Protein AF-A0AAE4F0L3-F1 (afdb_monomer)

Sequence (137 aa):
MFWMCTRCGTVHTQNPDECRECTATTFEPVAESDLQSSSSTGPDALDDTETQTYGTTPDPEFESSPDVAVDGTVEASQHDTLPAHKEASGSGLTATARRVYHTFRATLLAPVALFRQYLLPILAFATVVVVVLWLLS

Structure (mmCIF, N/CA/C/O backbone):
data_AF-A0AAE4F0L3-F1
#
_entry.id   AF-A0AAE4F0L3-F1
#
loop_
_atom_site.group_PDB
_atom_site.id
_atom_site.type_symbol
_atom_site.label_atom_id
_atom_site.label_alt_id
_atom_site.label_comp_id
_atom_site.label_asym_id
_atom_site.label_entity_id
_atom_site.label_seq_id
_atom_site.pdbx_PDB_ins_code
_atom_site.Cartn_x
_atom_site.Cartn_y
_atom_site.Cartn_z
_atom_site.occupancy
_atom_site.B_iso_or_equiv
_atom_site.auth_seq_id
_atom_site.auth_comp_id
_atom_site.auth_asym_id
_atom_site.auth_atom_id
_atom_site.pdbx_PDB_model_num
ATOM 1 N N . MET A 1 1 ? 3.533 22.836 14.425 1.00 79.25 1 MET A N 1
ATOM 2 C CA . MET A 1 1 ? 3.535 22.121 13.130 1.00 79.25 1 MET A CA 1
ATOM 3 C C . MET A 1 1 ? 2.812 20.811 13.353 1.00 79.25 1 MET A C 1
ATOM 5 O O . MET A 1 1 ? 3.181 20.112 14.289 1.00 79.25 1 MET A O 1
ATOM 9 N N . PHE A 1 2 ? 1.772 20.530 12.572 1.00 88.38 2 PHE A N 1
ATOM 10 C CA . PHE A 1 2 ? 0.985 19.305 12.702 1.00 88.38 2 PHE A CA 1
ATOM 11 C C . PHE A 1 2 ? 1.530 18.229 11.766 1.00 88.38 2 PHE A C 1
ATOM 13 O O . PHE A 1 2 ? 2.132 18.546 10.742 1.00 88.38 2 PHE A O 1
ATOM 20 N N . TRP A 1 3 ? 1.333 16.967 12.130 1.00 89.81 3 TRP A N 1
ATOM 21 C CA . TRP A 1 3 ? 1.818 15.814 11.377 1.00 89.81 3 TRP A CA 1
ATOM 22 C C . TRP A 1 3 ? 0.661 14.872 11.095 1.00 89.81 3 TRP A C 1
ATOM 24 O O . TRP A 1 3 ? 0.013 14.399 12.024 1.00 89.81 3 TRP A O 1
ATOM 34 N N . MET A 1 4 ? 0.384 14.603 9.826 1.00 90.44 4 MET A N 1
ATOM 35 C CA . MET A 1 4 ? -0.687 13.704 9.419 1.00 90.44 4 MET A CA 1
ATOM 36 C C . MET A 1 4 ? -0.112 12.347 9.039 1.00 90.44 4 MET A C 1
ATOM 38 O O . MET A 1 4 ? 0.841 12.248 8.267 1.00 90.44 4 MET A O 1
ATOM 42 N N . CYS A 1 5 ? -0.696 11.284 9.584 1.00 91.75 5 CYS A N 1
ATOM 43 C CA . CYS A 1 5 ? -0.334 9.930 9.204 1.00 91.75 5 CYS A CA 1
ATOM 44 C C . CYS A 1 5 ? -0.807 9.635 7.775 1.00 91.75 5 CYS A C 1
ATOM 46 O O . CYS A 1 5 ? -2.002 9.700 7.490 1.00 91.75 5 CYS A O 1
ATOM 48 N N . THR A 1 6 ? 0.101 9.212 6.895 1.00 90.62 6 THR A N 1
ATOM 49 C CA . THR A 1 6 ? -0.229 8.910 5.488 1.00 90.62 6 THR A CA 1
ATOM 50 C C . THR A 1 6 ? -1.103 7.666 5.320 1.00 90.62 6 THR A C 1
ATOM 52 O O . THR A 1 6 ? -1.682 7.445 4.258 1.00 90.62 6 THR A O 1
ATOM 55 N N . ARG A 1 7 ? -1.205 6.834 6.364 1.00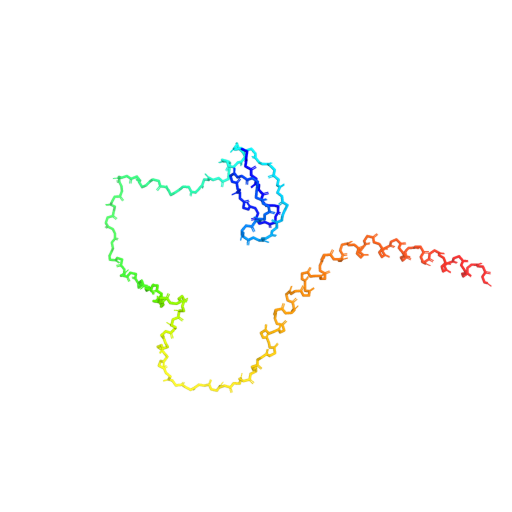 89.06 7 ARG A N 1
ATOM 56 C CA . ARG A 1 7 ? -1.946 5.570 6.331 1.00 89.06 7 ARG A CA 1
ATOM 57 C C . ARG A 1 7 ? -3.389 5.696 6.817 1.00 89.06 7 ARG A C 1
ATOM 59 O O . ARG A 1 7 ? -4.262 5.064 6.233 1.00 89.06 7 ARG A O 1
ATOM 66 N N . CYS A 1 8 ? -3.635 6.450 7.888 1.00 88.06 8 CYS A N 1
ATOM 67 C CA . CYS A 1 8 ? -4.964 6.574 8.503 1.00 88.06 8 CYS A CA 1
ATOM 68 C C . CYS A 1 8 ? -5.512 8.006 8.532 1.00 88.06 8 CYS A C 1
ATOM 70 O O . CYS A 1 8 ? -6.650 8.201 8.941 1.00 88.06 8 CYS A O 1
ATOM 72 N N . GLY A 1 9 ? -4.726 9.006 8.121 1.00 88.00 9 GLY A N 1
ATOM 73 C CA . GLY A 1 9 ? -5.146 10.410 8.109 1.00 88.00 9 GLY A CA 1
ATOM 74 C C . GLY A 1 9 ? -5.238 11.058 9.493 1.00 88.00 9 GLY A C 1
ATOM 75 O O . GLY A 1 9 ? -5.643 12.211 9.598 1.00 88.00 9 GLY A O 1
ATOM 76 N N . THR A 1 10 ? -4.863 10.355 10.567 1.00 88.62 10 THR A N 1
ATOM 77 C CA . THR A 1 10 ? -4.865 10.924 11.920 1.00 88.62 10 THR A CA 1
ATOM 78 C C . THR A 1 10 ? -3.838 12.045 12.025 1.00 88.62 10 THR A C 1
ATOM 80 O O . THR A 1 10 ? -2.686 11.889 11.612 1.00 88.62 10 THR A O 1
ATOM 83 N N . VAL A 1 11 ? -4.264 13.169 12.597 1.00 91.19 11 VAL A N 1
ATOM 84 C CA . VAL A 1 11 ? -3.433 14.356 12.790 1.00 91.19 11 VAL A CA 1
ATOM 85 C C . VAL A 1 11 ? -2.857 14.356 14.200 1.00 91.19 11 VAL A C 1
ATOM 87 O O . VAL A 1 11 ? -3.570 14.191 15.188 1.00 91.19 11 VAL A O 1
ATOM 90 N N . HIS A 1 12 ? -1.552 14.573 14.286 1.00 87.31 12 HIS A N 1
ATOM 91 C CA . HIS A 1 12 ? -0.778 14.623 15.513 1.00 87.31 12 HIS A CA 1
ATOM 92 C C . HIS A 1 12 ? -0.211 16.031 15.724 1.00 87.31 12 HIS A C 1
ATOM 94 O O . HIS A 1 12 ? 0.218 16.708 14.788 1.00 87.31 12 HIS A O 1
ATOM 100 N N . THR A 1 13 ? -0.201 16.478 16.978 1.00 88.69 13 THR A N 1
ATOM 101 C CA . THR A 1 13 ? 0.326 17.792 17.393 1.00 88.69 13 THR A CA 1
ATOM 102 C C . THR A 1 13 ? 1.858 17.851 17.407 1.00 88.69 13 THR A C 1
ATOM 104 O O . THR A 1 13 ? 2.436 18.935 17.399 1.00 88.69 13 THR A O 1
ATOM 107 N N . GLN A 1 14 ? 2.515 16.692 17.403 1.00 86.56 14 GLN A N 1
ATOM 108 C CA . GLN A 1 14 ? 3.965 16.495 17.348 1.00 86.56 14 GLN A CA 1
ATOM 109 C C . GLN A 1 14 ? 4.279 15.359 16.369 1.00 86.56 14 GLN A C 1
ATOM 111 O O . GLN A 1 14 ? 3.392 14.552 16.109 1.00 86.56 14 GLN A O 1
ATOM 116 N N . ASN A 1 15 ? 5.510 15.281 15.850 1.00 86.81 15 ASN A N 1
ATOM 117 C CA . ASN A 1 15 ? 5.938 14.170 14.992 1.00 86.81 15 ASN A CA 1
ATOM 118 C C . ASN A 1 15 ? 6.163 12.920 15.857 1.00 86.81 15 ASN A C 1
ATOM 120 O O . ASN A 1 15 ? 7.119 12.930 16.639 1.00 86.81 15 ASN A O 1
ATOM 124 N N . PRO A 1 16 ? 5.306 11.888 15.799 1.00 87.19 16 PRO A N 1
ATOM 125 C CA . PRO A 1 16 ? 5.523 10.681 16.579 1.00 87.19 16 PRO A CA 1
ATOM 126 C C . PRO A 1 16 ? 6.414 9.694 15.808 1.00 87.19 16 PRO A C 1
ATOM 128 O O . PRO A 1 16 ? 6.455 9.715 14.581 1.00 87.19 16 PRO A O 1
ATOM 131 N N . ASP A 1 17 ? 7.099 8.794 16.518 1.00 89.50 17 ASP A N 1
ATOM 132 C CA . ASP A 1 17 ? 7.864 7.715 15.870 1.00 89.50 17 ASP A CA 1
ATOM 133 C C . ASP A 1 17 ? 6.930 6.671 15.227 1.00 89.50 17 ASP A C 1
ATOM 135 O O . ASP A 1 17 ? 7.238 6.103 14.179 1.00 89.50 17 ASP A O 1
ATOM 139 N N . GLU A 1 18 ? 5.754 6.456 15.827 1.00 91.94 18 GLU A N 1
ATOM 140 C CA . GLU A 1 18 ? 4.710 5.561 15.330 1.00 91.94 18 GLU A CA 1
ATOM 141 C C . GLU A 1 18 ? 3.304 6.131 15.553 1.00 91.94 18 GLU A C 1
ATOM 143 O O . GLU A 1 18 ? 3.014 6.821 16.533 1.00 91.94 18 GLU A O 1
ATOM 148 N N . CYS A 1 19 ? 2.392 5.832 14.630 1.00 90.31 19 CYS A N 1
ATOM 149 C CA . CYS A 1 19 ? 1.002 6.233 14.753 1.00 90.31 19 CYS A CA 1
ATOM 150 C C . CYS A 1 19 ? 0.284 5.291 15.723 1.00 90.31 19 CYS A C 1
ATOM 152 O O . CYS A 1 19 ? 0.217 4.088 15.480 1.00 90.31 19 CYS A O 1
ATOM 154 N N . ARG A 1 20 ? -0.329 5.831 16.780 1.00 88.69 20 ARG A N 1
ATOM 155 C CA . ARG A 1 20 ? -1.081 5.035 17.766 1.00 88.69 20 ARG A CA 1
ATOM 156 C C . ARG A 1 20 ? -2.251 4.249 17.157 1.00 88.69 20 ARG A C 1
ATOM 158 O O . ARG A 1 20 ? -2.599 3.195 17.674 1.00 88.69 20 ARG A O 1
ATOM 165 N N . GLU A 1 21 ? -2.835 4.755 16.073 1.00 87.00 21 GLU A N 1
ATOM 166 C CA . GLU A 1 21 ? -4.025 4.170 15.444 1.00 87.00 21 GLU A CA 1
ATOM 167 C C . GLU A 1 21 ? -3.684 3.033 14.468 1.00 87.00 21 GLU A C 1
ATOM 169 O O . GLU A 1 21 ? -4.390 2.034 14.384 1.00 87.00 21 GLU A O 1
ATOM 174 N N . CYS A 1 22 ? -2.594 3.169 13.706 1.00 88.88 22 CYS A N 1
ATOM 175 C CA . CYS A 1 22 ? -2.285 2.247 12.606 1.00 88.88 22 CYS A CA 1
ATOM 176 C C . CYS A 1 22 ? -0.832 1.753 12.561 1.00 88.88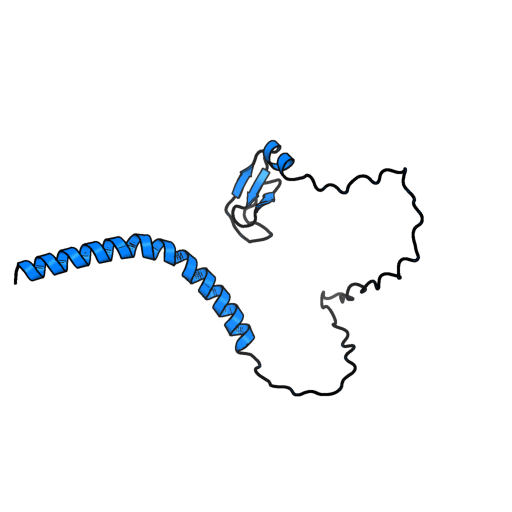 22 CYS A C 1
ATOM 178 O O . CYS A 1 22 ? -0.451 1.068 11.604 1.00 88.88 22 CYS A O 1
ATOM 180 N N . THR A 1 23 ? -0.014 2.128 13.548 1.00 91.00 23 THR A N 1
ATOM 181 C CA . THR A 1 23 ? 1.405 1.752 13.709 1.00 91.00 23 THR A CA 1
ATOM 182 C C . THR A 1 23 ? 2.285 2.128 12.508 1.00 91.00 23 THR A C 1
ATOM 184 O O . THR A 1 23 ? 3.377 1.603 12.319 1.00 91.00 23 THR A O 1
ATOM 187 N N . ALA A 1 24 ? 1.817 3.029 11.641 1.00 90.06 24 ALA A N 1
ATOM 188 C CA . ALA A 1 24 ? 2.633 3.553 10.554 1.00 90.06 24 ALA A CA 1
ATOM 189 C C . ALA A 1 24 ? 3.662 4.549 11.094 1.00 90.06 24 ALA A C 1
ATOM 191 O O . ALA A 1 24 ? 3.377 5.290 12.031 1.00 90.06 24 ALA A O 1
ATOM 192 N N . THR A 1 25 ? 4.829 4.593 10.460 1.00 91.38 25 THR A N 1
ATOM 193 C CA . THR A 1 25 ? 5.955 5.468 10.827 1.00 91.38 25 THR A CA 1
ATOM 194 C C . THR A 1 25 ? 6.173 6.593 9.808 1.00 91.38 25 THR A C 1
ATOM 196 O O . THR A 1 25 ? 7.193 7.275 9.816 1.00 91.38 25 THR A O 1
ATOM 199 N N . THR A 1 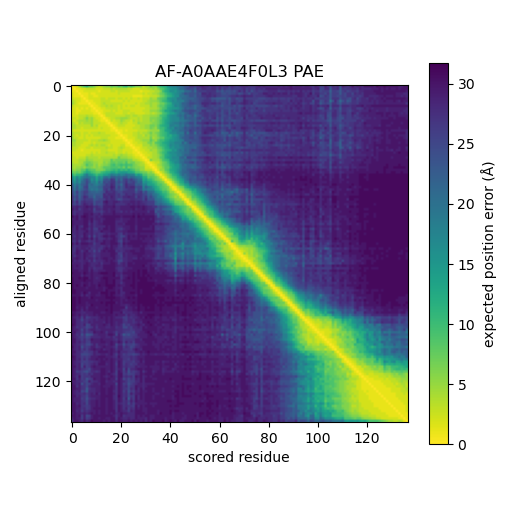26 ? 5.237 6.761 8.870 1.00 89.31 26 THR A N 1
ATOM 200 C CA . THR A 1 26 ? 5.317 7.748 7.789 1.00 89.31 26 THR A CA 1
ATOM 201 C C . THR A 1 26 ? 4.316 8.870 8.035 1.00 89.31 26 THR A C 1
ATOM 203 O O . THR A 1 26 ? 3.110 8.624 8.139 1.00 89.31 26 THR A O 1
ATOM 206 N N . PHE A 1 27 ? 4.827 10.098 8.102 1.00 90.94 27 PHE A N 1
ATOM 207 C CA . PHE A 1 27 ? 4.055 11.294 8.421 1.00 90.94 27 PHE A CA 1
ATOM 208 C C . PHE A 1 27 ? 4.375 12.419 7.447 1.00 90.94 27 PHE A C 1
ATOM 210 O O . PHE A 1 27 ? 5.529 12.602 7.058 1.00 90.94 27 PHE A O 1
ATOM 217 N N . GLU A 1 28 ? 3.354 13.189 7.093 1.00 90.19 28 GLU A N 1
ATOM 218 C CA . GLU A 1 28 ? 3.492 14.404 6.297 1.00 90.19 28 GLU A CA 1
ATOM 219 C C . GLU A 1 28 ? 3.214 15.640 7.163 1.00 90.19 28 GLU A C 1
ATOM 221 O O . GLU A 1 28 ? 2.286 15.620 7.980 1.00 90.19 28 GLU A O 1
ATOM 226 N N . PRO A 1 29 ? 4.007 16.716 7.026 1.00 88.62 29 PRO A N 1
ATOM 227 C CA . PRO A 1 29 ? 3.755 17.961 7.735 1.00 88.62 29 PRO A CA 1
ATOM 228 C C . PRO A 1 29 ? 2.534 18.667 7.138 1.00 88.62 29 PRO A C 1
ATOM 230 O O . PRO A 1 29 ? 2.444 18.847 5.925 1.00 88.62 29 PRO A O 1
ATOM 233 N N . VAL A 1 30 ? 1.617 19.108 7.996 1.00 86.44 30 VAL A N 1
ATOM 234 C CA . VAL A 1 30 ? 0.396 19.821 7.604 1.00 86.44 30 VAL A CA 1
ATOM 235 C C . VAL A 1 30 ? 0.344 21.178 8.303 1.00 86.44 30 VAL A C 1
ATOM 237 O O . VAL A 1 30 ? 0.676 21.303 9.491 1.00 86.44 30 VAL A O 1
ATOM 240 N N . ALA A 1 31 ? -0.037 22.214 7.552 1.00 81.81 31 ALA A N 1
ATOM 241 C CA . ALA A 1 31 ? -0.246 23.546 8.097 1.00 81.81 31 ALA A CA 1
ATOM 242 C C . ALA A 1 31 ? -1.590 23.613 8.834 1.00 81.81 31 ALA A C 1
ATOM 244 O O . ALA A 1 31 ? -2.572 22.981 8.455 1.00 81.81 31 ALA A O 1
ATOM 245 N N . GLU A 1 32 ? -1.649 24.407 9.900 1.00 73.50 32 GLU A N 1
ATOM 246 C CA . GLU A 1 32 ? -2.869 24.562 10.702 1.00 73.50 32 GLU A CA 1
ATOM 247 C C . GLU A 1 32 ? -4.058 25.112 9.896 1.00 73.50 32 GLU A C 1
ATOM 249 O O . GLU A 1 32 ? -5.205 24.759 10.168 1.00 73.50 32 GLU A O 1
ATOM 254 N N . SER A 1 33 ? -3.777 25.907 8.858 1.00 74.06 33 SER A N 1
ATOM 255 C CA . SER A 1 33 ? -4.760 26.439 7.910 1.00 74.06 33 SER A CA 1
ATOM 256 C C . SER A 1 33 ? -5.502 25.347 7.136 1.00 74.06 33 SER A C 1
ATOM 258 O O . SER A 1 33 ? -6.687 25.495 6.841 1.00 74.06 33 SER A O 1
ATOM 260 N N . ASP A 1 34 ? -4.829 24.234 6.841 1.00 70.69 34 ASP A N 1
ATOM 261 C CA . ASP A 1 34 ? -5.387 23.149 6.029 1.00 70.69 34 ASP A CA 1
ATOM 262 C C . ASP A 1 34 ? -6.313 22.246 6.862 1.00 70.69 34 ASP A C 1
ATOM 264 O O . ASP A 1 34 ? -7.261 21.655 6.345 1.00 70.69 34 ASP A O 1
ATOM 268 N N . LEU A 1 35 ? -6.094 22.197 8.180 1.00 67.19 35 LEU A N 1
ATOM 269 C CA . LEU A 1 35 ? -6.910 21.431 9.127 1.00 67.19 35 LEU A CA 1
ATOM 270 C C . LEU A 1 35 ? -8.254 22.105 9.427 1.00 67.19 35 LEU A C 1
ATOM 272 O O . LEU A 1 35 ? -9.258 21.427 9.647 1.00 67.19 35 LEU A O 1
ATOM 276 N N . GLN A 1 36 ? -8.295 23.439 9.402 1.00 60.66 36 GLN A N 1
ATOM 277 C CA . GLN A 1 36 ? -9.514 24.211 9.661 1.00 60.66 36 GLN A CA 1
ATOM 278 C C . GLN A 1 36 ? -10.561 24.062 8.550 1.00 60.66 36 GLN A C 1
ATOM 280 O O . GLN A 1 36 ? -11.752 24.188 8.820 1.00 60.66 36 GLN A O 1
ATOM 285 N N . SER A 1 37 ? -10.149 23.719 7.325 1.00 55.72 37 SER A N 1
ATOM 286 C CA . SER A 1 37 ? -11.080 23.521 6.203 1.00 55.72 37 SER A CA 1
ATOM 287 C C . SER A 1 37 ? -11.871 22.206 6.279 1.00 55.72 37 SER A C 1
ATOM 289 O O . SER A 1 37 ? -12.864 22.063 5.573 1.00 55.72 37 SER A O 1
ATOM 291 N N . SER A 1 38 ? -11.470 21.258 7.138 1.00 53.19 38 SER A N 1
ATOM 292 C CA . SER A 1 38 ? -12.116 19.935 7.256 1.00 53.19 38 SER A CA 1
ATOM 293 C C . SER A 1 38 ? -12.848 19.708 8.587 1.00 53.19 38 SER A C 1
ATOM 295 O O . SER A 1 38 ? -13.398 18.632 8.800 1.00 53.19 38 SER A O 1
ATOM 297 N N . SER A 1 39 ? -12.886 20.705 9.479 1.00 51.56 39 SER A N 1
ATOM 298 C CA . SER A 1 39 ? -13.564 20.619 10.780 1.00 51.56 39 SER A CA 1
ATOM 299 C C . SER A 1 39 ? -14.734 21.604 10.856 1.00 51.56 39 SER A C 1
ATOM 301 O O . SER A 1 39 ? -14.690 22.613 11.553 1.00 51.56 39 SER A O 1
ATOM 303 N N . SER A 1 40 ? -15.801 21.310 10.111 1.00 48.88 40 SER A N 1
ATOM 304 C CA . SER A 1 40 ? -17.132 21.894 10.319 1.00 48.88 40 SER A CA 1
ATOM 305 C C . SER A 1 40 ? -18.106 20.765 10.651 1.00 48.88 40 SER A C 1
ATOM 307 O O . SER A 1 40 ? -18.975 20.374 9.881 1.00 48.88 40 SER A O 1
ATOM 309 N N . THR A 1 41 ? -17.900 20.164 11.815 1.00 53.00 41 THR A N 1
ATOM 310 C CA . THR A 1 41 ? -18.960 19.466 12.550 1.00 53.00 41 THR A CA 1
ATOM 311 C C . THR A 1 41 ? -18.698 19.707 14.032 1.00 53.00 41 THR A C 1
ATOM 313 O O . THR A 1 41 ? -18.455 18.794 14.814 1.00 53.00 41 THR A O 1
ATOM 316 N N . GLY A 1 42 ? -18.640 20.987 14.409 1.00 50.41 42 GLY A N 1
ATOM 317 C CA . GLY A 1 42 ? -18.964 21.349 15.784 1.00 50.41 42 GLY A CA 1
ATOM 318 C C . GLY A 1 42 ? -20.458 21.082 15.987 1.00 50.41 42 GLY A C 1
ATOM 319 O O . GLY A 1 42 ? -21.206 21.232 15.020 1.00 50.41 42 GLY A O 1
ATOM 320 N N . PRO A 1 43 ? -20.905 20.645 17.175 1.00 53.59 43 PRO A N 1
ATOM 321 C CA . PRO A 1 43 ? -22.333 20.561 17.445 1.00 53.59 43 PRO A CA 1
ATOM 322 C C . PRO A 1 43 ? -22.942 21.938 17.174 1.00 53.59 43 PRO A C 1
ATOM 324 O O . PRO A 1 43 ? -22.435 22.937 17.694 1.00 53.59 43 PRO A O 1
ATOM 327 N N . ASP A 1 44 ? -23.970 21.991 16.324 1.00 54.62 44 ASP A N 1
ATOM 328 C CA . ASP A 1 44 ? -24.742 23.210 16.114 1.00 54.62 44 ASP A CA 1
ATOM 329 C C . ASP A 1 44 ? -25.140 23.750 17.488 1.00 54.62 44 ASP A C 1
ATOM 331 O O . ASP A 1 44 ? -25.689 23.025 18.326 1.00 54.62 44 ASP A O 1
ATOM 335 N N . ALA A 1 45 ? -24.781 25.006 17.756 1.00 55.53 45 ALA A N 1
ATOM 336 C CA . ALA A 1 45 ? -25.255 25.688 18.943 1.00 55.53 45 ALA A CA 1
ATOM 337 C C . ALA A 1 45 ? -26.783 25.686 18.865 1.00 55.53 45 ALA A C 1
ATOM 339 O O . ALA A 1 45 ? -27.353 26.233 17.922 1.00 55.53 45 ALA A O 1
ATOM 340 N N . LEU A 1 46 ? -27.423 25.015 19.823 1.00 55.03 46 LEU A N 1
ATOM 341 C CA . LEU A 1 46 ? -28.866 25.065 20.005 1.00 55.03 46 LEU A CA 1
ATOM 342 C C . LEU A 1 46 ? -29.265 26.538 20.116 1.00 55.03 46 LEU A C 1
ATOM 344 O O . LEU A 1 46 ? -28.859 27.224 21.053 1.00 55.03 46 LEU A O 1
ATOM 348 N N . ASP A 1 47 ? -30.006 27.023 19.125 1.00 50.88 47 ASP A N 1
ATOM 349 C CA . ASP A 1 47 ? -30.667 28.314 19.201 1.00 50.88 47 ASP A CA 1
ATOM 350 C C . ASP A 1 47 ? -31.769 28.214 20.267 1.00 50.88 47 ASP A C 1
ATOM 352 O O . ASP A 1 47 ? -32.665 27.373 20.181 1.00 50.88 47 ASP A O 1
ATOM 356 N N . ASP A 1 48 ? -31.684 29.045 21.305 1.00 58.00 48 ASP A N 1
ATOM 357 C CA . ASP A 1 48 ? -32.553 29.003 22.491 1.00 58.00 48 ASP A CA 1
ATOM 358 C C . ASP A 1 48 ? -34.019 29.420 22.209 1.00 58.00 48 ASP A C 1
ATOM 360 O O . ASP A 1 48 ? -34.786 29.665 23.145 1.00 58.00 48 ASP A O 1
ATOM 364 N N . THR A 1 49 ? -34.453 29.530 20.945 1.00 58.16 49 THR A N 1
ATOM 365 C CA . THR A 1 49 ? -35.769 30.102 20.604 1.00 58.16 49 THR A CA 1
ATOM 366 C C . THR A 1 49 ? -36.840 29.127 20.112 1.00 58.16 49 THR A C 1
ATOM 368 O O . THR A 1 49 ? -37.978 29.546 19.894 1.00 58.16 49 THR A O 1
ATOM 371 N N . GLU A 1 50 ? -36.576 27.817 20.070 1.00 54.44 50 GLU A N 1
ATOM 372 C CA . GLU A 1 50 ? -37.574 26.825 19.636 1.00 54.44 50 GLU A CA 1
ATOM 373 C C . GLU A 1 50 ? -37.710 25.622 20.586 1.00 54.44 50 GLU A C 1
ATOM 375 O O . GLU A 1 50 ? -37.468 24.466 20.250 1.00 54.44 50 GLU A O 1
ATOM 380 N N . THR A 1 51 ? -38.214 25.872 21.798 1.00 51.12 51 THR A N 1
ATOM 381 C CA . THR A 1 51 ? -38.807 24.811 22.632 1.00 51.12 51 THR A CA 1
ATOM 382 C C . THR A 1 51 ? -40.233 24.513 22.165 1.00 51.12 51 THR A C 1
ATOM 384 O O . THR A 1 51 ? -41.221 24.845 22.819 1.00 51.12 51 THR A O 1
ATOM 387 N N . GLN A 1 52 ? -40.370 23.864 21.007 1.00 49.19 52 GLN A N 1
ATOM 388 C CA . GLN A 1 52 ? -41.631 23.211 20.669 1.00 49.19 52 GLN A CA 1
ATOM 389 C C . GLN A 1 52 ? -41.723 21.895 21.449 1.00 49.19 52 GLN A C 1
ATOM 391 O O . GLN A 1 52 ? -41.090 20.899 21.112 1.00 49.19 52 GLN A O 1
ATOM 396 N N . THR A 1 53 ? -42.521 21.899 22.519 1.00 53.41 53 THR A N 1
ATOM 397 C CA . THR A 1 53 ? -42.952 20.691 23.228 1.00 53.41 53 THR A CA 1
ATOM 398 C C . THR A 1 53 ? -43.761 19.808 22.276 1.00 53.41 53 THR A C 1
ATOM 400 O O . THR A 1 53 ? -44.976 19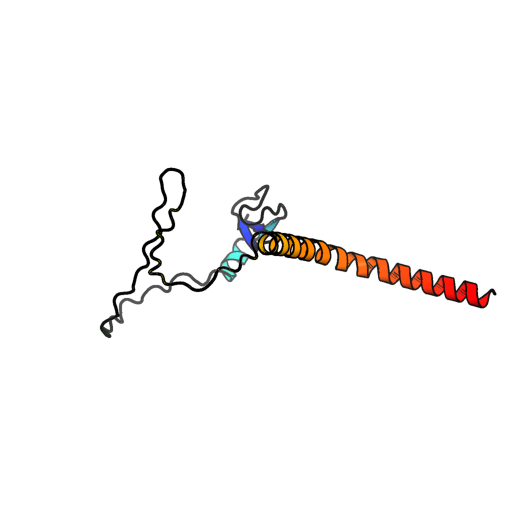.952 22.160 1.00 53.41 53 THR A O 1
ATOM 403 N N . TYR A 1 54 ? -43.087 18.886 21.592 1.00 47.06 54 TYR A N 1
ATOM 404 C CA . TYR A 1 54 ? -43.725 17.794 20.868 1.00 47.06 54 TYR A CA 1
ATOM 405 C C . TYR A 1 54 ? -43.445 16.470 21.562 1.00 47.06 54 TYR A C 1
ATOM 407 O O . TYR A 1 54 ? -42.312 16.013 21.590 1.00 47.06 54 TYR A O 1
ATOM 415 N N . GLY A 1 55 ? -44.533 15.852 22.026 1.00 55.28 55 GLY A N 1
ATOM 416 C CA . GLY A 1 55 ? -44.705 14.403 22.065 1.00 55.28 55 GLY A CA 1
ATOM 417 C C . GLY A 1 55 ? -43.960 13.656 23.167 1.00 55.28 55 GLY A C 1
ATOM 418 O O . GLY A 1 55 ? -42.797 13.894 23.447 1.00 55.28 55 GLY A O 1
ATOM 419 N N . THR A 1 56 ? -44.644 12.685 23.769 1.00 58.16 56 THR A N 1
ATOM 420 C CA . THR A 1 56 ? -44.011 11.583 24.499 1.00 58.16 56 THR A CA 1
ATOM 421 C C . THR A 1 56 ? -42.920 10.971 23.617 1.00 58.16 56 THR A C 1
ATOM 423 O O . THR A 1 56 ? -43.217 10.261 22.658 1.00 58.16 56 THR A O 1
ATOM 426 N N . THR A 1 57 ? -41.658 11.261 23.920 1.00 56.84 57 THR A N 1
ATOM 427 C CA . THR A 1 57 ? -40.536 10.448 23.457 1.00 56.84 57 THR A CA 1
ATOM 428 C C . THR A 1 57 ? -40.657 9.114 24.195 1.00 56.84 57 THR A C 1
ATOM 430 O O . THR A 1 57 ? -40.740 9.133 25.427 1.00 56.84 57 THR A O 1
ATOM 433 N N . PRO A 1 58 ? -40.743 7.963 23.506 1.00 58.91 58 PRO A N 1
ATOM 434 C CA . PRO A 1 58 ? -40.552 6.679 24.165 1.00 58.91 58 PRO A CA 1
ATOM 435 C C . PRO A 1 58 ? -39.211 6.729 24.897 1.00 58.91 58 PRO A C 1
ATOM 437 O O . PRO A 1 58 ? -38.235 7.207 24.316 1.00 58.91 58 PRO A O 1
ATOM 440 N N . ASP A 1 59 ? -39.196 6.312 26.163 1.00 56.91 59 ASP A N 1
ATOM 441 C CA . ASP A 1 59 ? -37.971 6.217 26.957 1.00 56.91 59 ASP A CA 1
ATOM 442 C C . ASP A 1 59 ? -36.936 5.441 26.131 1.00 56.91 59 ASP A C 1
ATOM 444 O O . ASP A 1 59 ? -37.221 4.302 25.743 1.00 56.91 59 ASP A O 1
ATOM 448 N N . PRO A 1 60 ? -35.812 6.055 25.726 1.00 61.16 60 PRO A N 1
ATOM 449 C CA . PRO A 1 60 ? -34.809 5.322 24.981 1.00 61.16 60 PRO A CA 1
ATOM 450 C C . PRO A 1 60 ? -34.306 4.200 25.886 1.00 61.16 60 PRO A C 1
ATOM 452 O O . PRO A 1 60 ? -33.855 4.446 27.003 1.00 61.16 60 PRO A O 1
ATOM 455 N N . GLU A 1 61 ? -34.406 2.961 25.409 1.00 60.09 61 GLU A N 1
ATOM 456 C CA . GLU A 1 61 ? -33.835 1.798 26.078 1.00 60.09 61 GLU A CA 1
ATOM 457 C C . GLU A 1 61 ? -32.311 1.958 26.051 1.00 60.09 61 GLU A C 1
ATOM 459 O O . GLU A 1 61 ? -31.631 1.549 25.111 1.00 60.09 61 GLU A O 1
ATOM 464 N N . PHE A 1 62 ? -31.767 2.657 27.046 1.00 57.03 62 PHE A N 1
ATOM 465 C CA . PHE A 1 62 ? -30.333 2.778 27.223 1.00 57.03 62 PHE A CA 1
ATOM 466 C C . PHE A 1 62 ? -29.795 1.385 27.560 1.00 57.03 62 PHE A C 1
ATOM 468 O O . PHE A 1 62 ? -29.906 0.925 28.698 1.00 57.03 62 PHE A O 1
ATOM 475 N N . GLU A 1 63 ? -29.202 0.704 26.578 1.00 58.84 63 GLU A N 1
ATOM 476 C CA . GLU A 1 63 ? -28.334 -0.438 26.851 1.00 58.84 63 GLU A CA 1
ATOM 477 C C . GLU A 1 63 ? -27.179 0.069 27.719 1.00 58.84 63 GLU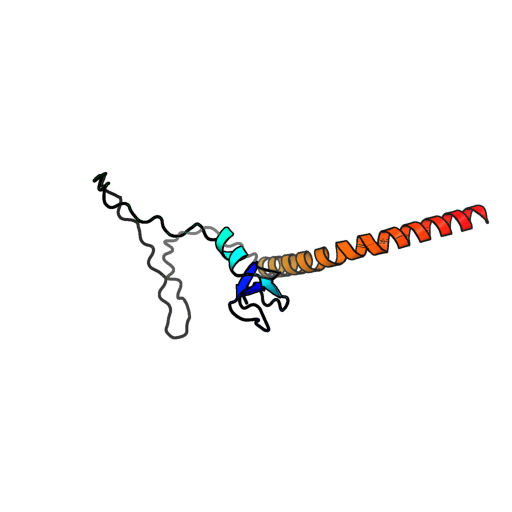 A C 1
ATOM 479 O O . GLU A 1 63 ? -26.302 0.810 27.270 1.00 58.84 63 GLU A O 1
ATOM 484 N N . SER A 1 64 ? -27.235 -0.262 29.008 1.00 65.56 64 SER A N 1
ATOM 485 C CA . SER A 1 64 ? -26.173 0.076 29.946 1.00 65.56 64 SER A CA 1
ATOM 486 C C . SER A 1 64 ? -24.880 -0.588 29.495 1.00 65.56 64 SER A C 1
ATOM 488 O O . SER A 1 64 ? -24.860 -1.774 29.161 1.00 65.56 64 SER A O 1
ATOM 490 N N . SER A 1 65 ? -23.805 0.199 29.470 1.00 64.19 65 SER A N 1
ATOM 491 C CA . SER A 1 65 ? -22.469 -0.294 29.159 1.00 64.19 65 SER A CA 1
ATOM 492 C C . SER A 1 65 ? -22.139 -1.511 30.028 1.00 64.19 65 SER A C 1
ATOM 494 O O . SER A 1 65 ? -22.459 -1.503 31.217 1.00 64.19 65 SER A O 1
ATOM 496 N N . PRO A 1 66 ? -21.502 -2.545 29.460 1.00 72.31 66 PRO A N 1
ATOM 497 C CA . PRO A 1 66 ? -21.220 -3.770 30.187 1.00 72.31 66 PRO A CA 1
ATOM 498 C C . PRO A 1 66 ? -20.272 -3.497 31.355 1.00 72.31 66 PRO A C 1
ATOM 500 O O . PRO A 1 66 ? -19.288 -2.763 31.213 1.00 72.31 66 PRO A O 1
ATOM 503 N N . ASP A 1 67 ? -20.564 -4.113 32.497 1.00 69.62 67 ASP A N 1
ATOM 504 C CA . ASP A 1 67 ? -19.708 -4.035 33.671 1.00 69.62 67 ASP A CA 1
ATOM 505 C C . ASP A 1 67 ? -18.345 -4.675 33.367 1.00 69.62 67 ASP A C 1
ATOM 507 O O . ASP A 1 67 ? -18.242 -5.809 32.889 1.00 69.62 67 ASP A O 1
ATOM 511 N N . VAL A 1 68 ? -17.278 -3.919 33.627 1.00 72.00 68 VAL A N 1
ATOM 512 C CA . VAL A 1 68 ? -15.893 -4.362 33.445 1.00 72.00 68 VAL A CA 1
ATOM 513 C C . VAL A 1 68 ? -15.322 -4.688 34.818 1.00 72.00 68 VAL A C 1
ATOM 515 O O . VAL A 1 68 ? -15.276 -3.826 35.698 1.00 72.00 68 VAL A O 1
ATOM 518 N N . ALA A 1 69 ? -14.882 -5.931 35.009 1.00 72.00 69 ALA A N 1
ATOM 519 C CA . ALA A 1 69 ? -14.234 -6.347 36.244 1.00 72.00 69 ALA A CA 1
ATOM 520 C C . ALA A 1 69 ? -12.891 -5.614 36.441 1.00 72.00 69 ALA A C 1
ATOM 522 O O . ALA A 1 69 ? -12.300 -5.069 35.508 1.00 72.00 69 ALA A O 1
ATOM 523 N N . VAL A 1 70 ? -12.384 -5.594 37.678 1.00 71.69 70 VAL A N 1
ATOM 524 C CA . VAL A 1 70 ? -11.166 -4.839 38.049 1.00 71.69 70 VAL A CA 1
ATOM 525 C C . VAL A 1 70 ? -9.893 -5.329 37.337 1.00 71.69 70 VAL A C 1
ATOM 527 O O . VAL A 1 70 ? -8.894 -4.616 37.287 1.00 71.69 70 VAL A O 1
ATOM 530 N N . ASP A 1 71 ? -9.925 -6.538 36.779 1.00 67.38 71 ASP A N 1
ATOM 531 C CA . ASP A 1 71 ? -8.871 -7.139 35.959 1.00 67.38 71 ASP A CA 1
ATOM 532 C C . ASP A 1 71 ? -9.009 -6.816 34.455 1.00 67.38 71 ASP A C 1
ATOM 534 O O . ASP A 1 71 ? -8.182 -7.245 33.649 1.00 67.38 71 ASP A O 1
ATOM 538 N N . GLY A 1 72 ? -10.011 -6.013 34.077 1.00 60.31 72 GLY A N 1
ATOM 539 C CA . GLY A 1 72 ? -10.278 -5.585 32.705 1.00 60.31 72 GLY A CA 1
ATOM 540 C C . GLY A 1 72 ? -11.096 -6.584 31.887 1.00 60.31 72 GLY A C 1
ATOM 541 O O . GLY A 1 72 ? -11.281 -6.374 30.686 1.00 60.31 72 GLY A O 1
ATOM 542 N N . THR A 1 73 ? -11.584 -7.664 32.503 1.00 63.56 73 THR A N 1
ATOM 543 C CA . THR A 1 73 ? -12.384 -8.676 31.810 1.00 63.56 73 THR A CA 1
ATOM 544 C C . THR A 1 73 ? -13.849 -8.244 31.754 1.00 63.56 73 THR A C 1
ATOM 546 O O . THR A 1 73 ? -14.422 -7.812 32.753 1.00 63.56 73 THR A O 1
ATOM 549 N N . VAL A 1 74 ? -14.461 -8.345 30.573 1.00 58.88 74 VAL A N 1
ATOM 550 C CA . VAL A 1 74 ? -15.884 -8.040 30.370 1.00 58.88 74 VAL A CA 1
ATOM 551 C C . VAL A 1 74 ? -16.671 -9.338 30.532 1.00 58.88 74 VAL A C 1
ATOM 553 O O . VAL A 1 74 ? -16.535 -10.243 29.705 1.00 58.88 74 VAL A O 1
ATOM 556 N N . GLU A 1 75 ? -17.469 -9.455 31.594 1.00 59.72 75 GLU A N 1
ATOM 557 C CA . GLU A 1 75 ? -18.373 -10.595 31.762 1.00 59.72 75 GLU A CA 1
ATOM 558 C C . GLU A 1 75 ? -19.616 -10.381 30.892 1.00 59.72 75 GLU A C 1
ATOM 560 O O . GLU A 1 75 ? -20.479 -9.550 31.172 1.00 59.72 75 GLU A O 1
ATOM 565 N N . ALA A 1 76 ? -19.712 -11.133 29.795 1.00 55.72 76 ALA A N 1
ATOM 566 C CA . ALA A 1 76 ? -20.923 -11.176 28.990 1.00 55.72 76 ALA A CA 1
ATOM 567 C C . ALA A 1 76 ? -22.012 -11.908 29.788 1.00 55.72 76 ALA A C 1
ATOM 569 O O . ALA A 1 76 ? -22.037 -13.139 29.829 1.00 55.72 76 ALA A O 1
ATOM 570 N N . SER A 1 77 ? -22.902 -11.158 30.440 1.00 51.75 77 SER A N 1
ATOM 571 C CA . SER A 1 77 ? -24.095 -11.723 31.071 1.00 51.75 77 SER A CA 1
ATOM 572 C C . SER A 1 77 ? -24.969 -12.379 30.001 1.00 51.75 77 SER A C 1
ATOM 574 O O . SER A 1 77 ? -25.660 -11.719 29.228 1.00 51.75 77 SER A O 1
ATOM 576 N N . GLN A 1 78 ? -24.894 -13.706 29.938 1.00 47.56 78 GLN A N 1
ATOM 577 C CA . GLN A 1 78 ? -25.677 -14.570 29.069 1.00 47.56 78 GLN A CA 1
ATOM 578 C C . GLN A 1 78 ? -27.144 -14.545 29.514 1.00 47.56 78 GLN A C 1
ATOM 580 O O . GLN A 1 78 ? -27.571 -15.363 30.325 1.00 47.56 78 GLN A O 1
ATOM 585 N N . HIS A 1 79 ? -27.931 -13.612 28.979 1.00 42.28 79 HIS A N 1
ATOM 586 C CA . HIS A 1 79 ? -29.387 -13.653 29.092 1.00 42.28 79 HIS A CA 1
ATOM 587 C C . HIS A 1 79 ? -30.009 -14.329 27.860 1.00 42.28 79 HIS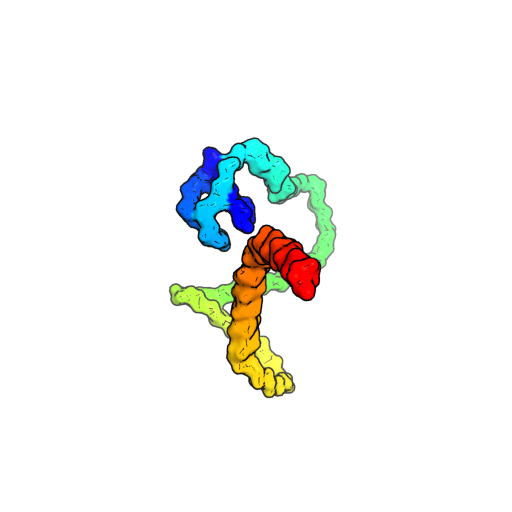 A C 1
ATOM 589 O O . HIS A 1 79 ? -30.877 -13.771 27.196 1.00 42.28 79 HIS A O 1
ATOM 595 N N . ASP A 1 80 ? -29.587 -15.562 27.567 1.00 41.34 80 ASP A N 1
ATOM 596 C CA . ASP A 1 80 ? -30.250 -16.399 26.566 1.00 41.34 80 ASP A CA 1
ATOM 597 C C . ASP A 1 80 ? -31.324 -17.260 27.231 1.00 41.34 80 ASP A C 1
ATOM 599 O O . ASP A 1 80 ? -31.071 -18.309 27.828 1.00 41.34 80 ASP A O 1
ATOM 603 N N . THR A 1 81 ? -32.569 -16.816 27.069 1.00 46.97 81 THR A N 1
ATOM 604 C CA . THR A 1 81 ? -33.726 -17.710 27.130 1.00 46.97 81 THR A CA 1
ATOM 605 C C . THR A 1 81 ? -33.645 -18.649 25.924 1.00 46.97 81 THR A C 1
ATOM 607 O O . THR A 1 81 ? -33.985 -18.284 24.803 1.00 46.97 81 THR A O 1
ATOM 610 N N . LEU A 1 82 ? -33.148 -19.863 26.154 1.00 43.25 82 LEU A N 1
ATOM 611 C CA . LEU A 1 82 ? -33.153 -20.979 25.201 1.00 43.25 82 LEU A CA 1
ATOM 612 C C . LEU A 1 82 ? -34.604 -21.429 24.900 1.00 43.25 82 LEU A C 1
ATOM 614 O O . LEU A 1 82 ? -35.448 -21.407 25.799 1.00 43.25 82 LEU A O 1
ATOM 618 N N . PRO A 1 83 ? -34.902 -21.911 23.674 1.00 46.31 83 PRO A N 1
ATOM 619 C CA . PRO A 1 83 ? -34.515 -23.286 23.376 1.00 46.31 83 PRO A CA 1
ATOM 620 C C . PRO A 1 83 ? -33.934 -23.540 21.975 1.00 46.31 83 PRO A C 1
ATOM 622 O O . PRO A 1 83 ? -34.430 -23.093 20.948 1.00 46.31 83 PRO A O 1
ATOM 625 N N . ALA A 1 84 ? -32.889 -24.367 22.005 1.00 47.38 84 ALA A N 1
ATOM 626 C CA . ALA A 1 84 ? -32.454 -25.372 21.048 1.00 47.38 84 ALA A CA 1
ATOM 627 C C . ALA A 1 84 ? -32.698 -25.111 19.554 1.00 47.38 84 ALA A C 1
ATOM 629 O O . ALA A 1 84 ? -33.744 -25.477 19.035 1.00 47.38 84 ALA A O 1
ATOM 630 N N . HIS A 1 85 ? -31.642 -24.740 18.823 1.00 37.91 85 HIS A N 1
ATOM 631 C CA . HIS A 1 85 ? -31.404 -25.313 17.496 1.00 37.91 85 HIS A CA 1
ATOM 632 C C . HIS A 1 85 ? -29.903 -25.461 17.197 1.00 37.91 85 HIS A C 1
ATOM 634 O O . HIS A 1 85 ? -29.218 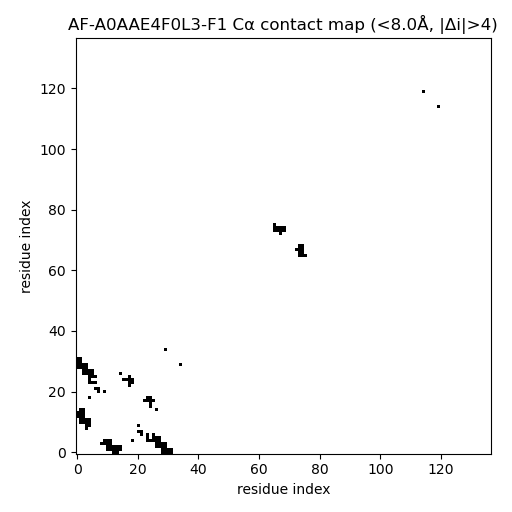-24.527 16.805 1.00 37.91 85 HIS A O 1
ATOM 640 N N . LYS A 1 86 ? -29.445 -26.705 17.381 1.00 37.34 86 LYS A N 1
ATOM 641 C CA . LYS A 1 86 ? -28.370 -27.410 16.667 1.00 37.34 86 LYS A CA 1
ATOM 642 C C . LYS A 1 86 ? -27.062 -26.650 16.413 1.00 37.34 86 LYS A C 1
ATOM 644 O O . LYS A 1 86 ? -26.867 -25.986 15.399 1.00 37.34 86 LYS A O 1
ATOM 649 N N . GLU A 1 87 ? -26.104 -26.952 17.279 1.00 44.72 87 GLU A N 1
ATOM 650 C CA . GLU A 1 87 ? -24.684 -26.924 16.965 1.00 44.72 87 GLU A CA 1
ATOM 651 C C . GLU A 1 87 ? -24.386 -27.703 15.670 1.00 44.72 87 GLU A C 1
ATOM 653 O O . GLU A 1 87 ? -24.605 -28.910 15.564 1.00 44.72 87 GLU A O 1
ATOM 658 N N . ALA A 1 88 ? -23.829 -27.003 14.691 1.00 39.88 88 ALA A N 1
ATOM 659 C CA . ALA A 1 88 ? -22.740 -27.519 13.874 1.00 39.88 88 ALA A CA 1
ATOM 660 C C . ALA A 1 88 ? -21.629 -26.470 14.015 1.00 39.88 88 ALA A C 1
ATOM 662 O O . ALA A 1 88 ? -21.588 -25.473 13.305 1.00 39.88 88 ALA A O 1
ATOM 663 N N . SER A 1 89 ? -20.841 -26.515 15.088 1.00 45.28 89 SER A N 1
ATOM 664 C CA . SER A 1 89 ? -19.623 -27.331 15.140 1.00 45.28 89 SER A CA 1
ATOM 665 C C . SER A 1 89 ? -18.900 -27.388 13.783 1.00 45.28 89 SER A C 1
ATOM 667 O O . SER A 1 89 ? -18.711 -28.432 13.173 1.00 45.28 89 SER A O 1
ATOM 669 N N . GLY A 1 90 ? -18.547 -26.204 13.279 1.00 44.50 90 GLY A N 1
ATOM 670 C CA . GLY A 1 90 ? -17.468 -25.978 12.315 1.00 44.50 90 GLY A CA 1
ATOM 671 C C . GLY A 1 90 ? -16.362 -25.156 12.981 1.00 44.50 90 GLY A C 1
ATOM 672 O O . GLY A 1 90 ? -15.926 -24.132 12.459 1.00 44.50 90 GLY A O 1
ATOM 673 N N . SER A 1 91 ? -16.012 -25.534 14.210 1.00 49.88 91 SER A N 1
ATOM 674 C CA . SER A 1 91 ? -15.092 -24.840 15.108 1.00 49.88 91 SER A CA 1
ATOM 675 C C . SER A 1 91 ? -13.651 -24.857 14.587 1.00 49.88 91 SER A C 1
ATOM 677 O O . SER A 1 91 ? -13.113 -25.904 14.234 1.00 49.88 91 SER A O 1
ATOM 679 N N . GLY A 1 92 ? -13.007 -23.688 14.588 1.00 44.97 92 GLY A N 1
ATOM 680 C CA . GLY A 1 92 ? -11.546 -23.538 14.560 1.00 44.97 92 GLY A CA 1
ATOM 681 C C . GLY A 1 92 ? -10.938 -23.086 13.230 1.00 44.97 92 GLY A C 1
ATOM 682 O O . GLY A 1 92 ? -10.105 -22.178 13.228 1.00 44.97 92 GLY A O 1
ATOM 683 N N . LEU A 1 93 ? -11.370 -23.656 12.099 1.00 50.00 93 LEU A N 1
ATOM 684 C CA . LEU A 1 93 ? -10.746 -23.402 10.787 1.00 50.00 93 LEU A CA 1
ATOM 685 C C . LEU A 1 93 ? -11.211 -22.101 10.123 1.00 50.00 93 LEU A C 1
ATOM 687 O O . LEU A 1 93 ? -10.443 -21.461 9.417 1.00 50.00 93 LEU A O 1
ATOM 691 N N . THR A 1 94 ? -12.451 -21.671 10.349 1.00 56.69 94 THR A N 1
ATOM 692 C CA . THR A 1 94 ? -13.033 -20.504 9.663 1.00 56.69 94 THR A CA 1
ATOM 693 C C . THR A 1 94 ? -12.558 -19.170 10.242 1.00 56.69 94 THR A C 1
ATOM 695 O O . THR A 1 94 ? -12.353 -18.221 9.489 1.00 56.69 94 THR A O 1
ATOM 698 N N . ALA A 1 95 ? -12.303 -19.091 11.552 1.00 53.88 95 ALA A N 1
ATOM 699 C CA . ALA A 1 95 ? -11.778 -17.885 12.202 1.00 53.88 95 ALA A CA 1
ATOM 700 C C . ALA A 1 95 ? -10.298 -17.632 11.856 1.00 53.88 95 ALA A C 1
ATOM 702 O O . ALA A 1 95 ? -9.899 -16.499 11.574 1.00 53.88 95 ALA A O 1
ATOM 703 N N . THR A 1 96 ? -9.490 -18.696 11.810 1.00 57.53 96 THR A N 1
ATOM 704 C CA . THR A 1 96 ? -8.093 -18.639 11.357 1.00 57.53 96 THR A CA 1
ATOM 705 C C . THR A 1 96 ? -8.006 -18.428 9.849 1.00 57.53 96 THR A C 1
ATOM 707 O O . THR A 1 96 ? -7.273 -17.541 9.420 1.00 57.53 96 THR A O 1
ATOM 710 N N . ALA A 1 97 ? -8.811 -19.127 9.042 1.00 62.34 97 ALA A N 1
ATOM 711 C CA . ALA A 1 97 ? -8.857 -18.915 7.594 1.00 62.34 97 ALA A CA 1
ATOM 712 C C . ALA A 1 97 ? -9.259 -17.483 7.229 1.00 62.34 97 ALA A C 1
ATOM 714 O O . ALA A 1 97 ? -8.681 -16.909 6.313 1.00 62.34 97 ALA A O 1
ATOM 715 N N . ARG A 1 98 ? -10.197 -16.868 7.961 1.00 64.56 98 ARG A N 1
ATOM 716 C CA . ARG A 1 98 ? -10.603 -15.479 7.710 1.00 64.56 98 ARG A CA 1
ATOM 717 C C . ARG A 1 98 ? -9.458 -14.505 8.025 1.00 64.56 98 ARG A C 1
ATOM 719 O O . ARG A 1 98 ? -9.176 -13.636 7.204 1.00 64.56 98 ARG A O 1
ATOM 726 N N . ARG A 1 99 ? -8.718 -14.692 9.129 1.00 65.44 99 ARG A N 1
ATOM 727 C CA . ARG A 1 99 ? -7.511 -13.888 9.428 1.00 65.44 99 ARG A CA 1
ATOM 728 C C . ARG A 1 99 ? -6.419 -14.066 8.377 1.00 65.44 99 ARG A C 1
ATOM 730 O O . ARG A 1 99 ? -5.931 -13.062 7.866 1.00 65.44 99 ARG A O 1
ATOM 737 N N . VAL A 1 100 ? -6.096 -15.311 8.024 1.00 74.56 100 VAL A N 1
ATOM 738 C CA . VAL A 1 100 ? -5.080 -15.652 7.014 1.00 74.56 100 VAL A CA 1
ATOM 739 C C . VAL A 1 100 ? -5.463 -15.094 5.647 1.00 74.56 100 VAL A C 1
ATOM 741 O O . VAL A 1 100 ? -4.620 -14.522 4.971 1.00 74.56 100 VAL A O 1
ATOM 744 N N . TYR A 1 101 ? -6.736 -15.178 5.259 1.00 75.6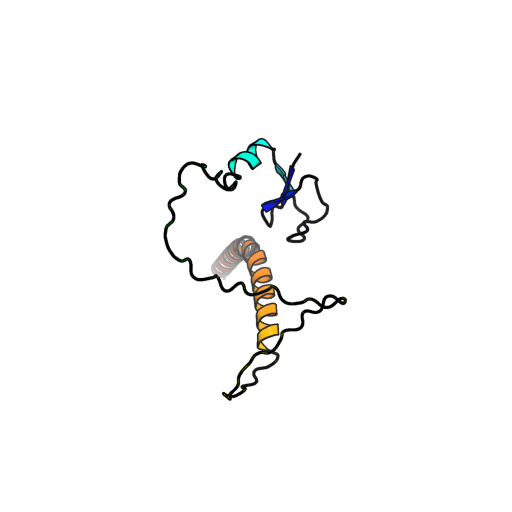2 101 TYR A N 1
ATOM 745 C CA . TYR A 1 101 ? -7.243 -14.619 4.008 1.00 75.62 101 TYR A CA 1
ATOM 746 C C . TYR A 1 101 ? -7.074 -13.098 3.945 1.00 75.62 101 TYR A C 1
ATOM 748 O O . TYR A 1 101 ? -6.624 -12.573 2.929 1.00 75.62 101 TYR A O 1
ATOM 756 N N . HIS A 1 102 ? -7.377 -12.377 5.029 1.00 69.50 102 HIS A N 1
ATOM 757 C CA . HIS A 1 102 ? -7.174 -10.928 5.068 1.00 69.50 102 HIS A CA 1
ATOM 758 C C . HIS A 1 102 ? -5.690 -10.539 5.052 1.00 69.50 102 HIS A C 1
ATOM 760 O O . HIS A 1 102 ? -5.340 -9.567 4.382 1.00 69.50 102 HIS A O 1
ATOM 766 N N . THR A 1 103 ? -4.812 -11.313 5.703 1.00 71.75 103 THR A N 1
ATOM 767 C CA . THR A 1 103 ? -3.358 -11.084 5.625 1.00 71.75 103 THR A CA 1
ATOM 768 C C . THR A 1 103 ? -2.844 -11.361 4.218 1.00 71.75 103 THR A C 1
ATOM 770 O O . THR A 1 103 ? -2.245 -10.481 3.612 1.00 71.75 103 THR A O 1
ATOM 773 N N . PHE A 1 104 ? -3.167 -12.520 3.638 1.00 72.25 104 PHE A N 1
ATOM 774 C CA . PHE A 1 104 ? -2.779 -12.869 2.270 1.00 72.25 104 PHE A CA 1
ATOM 775 C C . PHE A 1 104 ? -3.286 -11.859 1.246 1.00 72.25 104 PHE A C 1
ATOM 777 O O . PHE A 1 104 ? -2.550 -11.490 0.340 1.00 72.25 104 PHE A O 1
ATOM 784 N N . ARG A 1 105 ? -4.525 -11.380 1.384 1.00 70.94 105 ARG A N 1
ATOM 785 C CA . ARG A 1 105 ? -5.095 -10.379 0.479 1.00 70.94 105 ARG A CA 1
ATOM 786 C C . ARG A 1 105 ? -4.342 -9.050 0.559 1.00 70.94 105 ARG A C 1
ATOM 788 O O . ARG A 1 105 ? -4.082 -8.455 -0.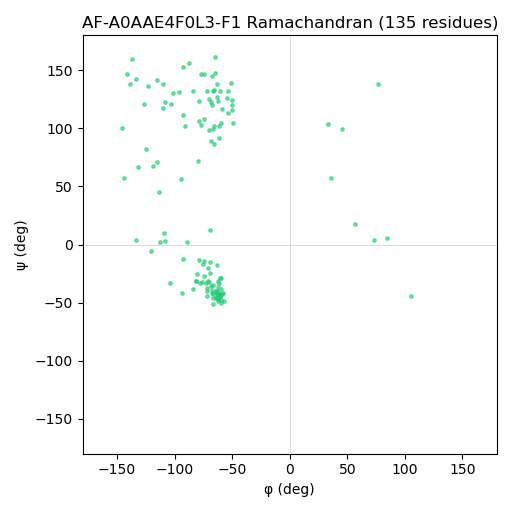482 1.00 70.94 105 ARG A O 1
ATOM 795 N N . ALA A 1 106 ? -3.956 -8.602 1.753 1.00 66.81 106 ALA A N 1
ATOM 796 C CA . ALA A 1 106 ? -3.142 -7.397 1.917 1.00 66.81 106 ALA A CA 1
ATOM 797 C C . ALA A 1 106 ? -1.721 -7.586 1.354 1.00 66.81 106 ALA A C 1
ATOM 799 O O . ALA A 1 106 ? -1.209 -6.720 0.646 1.00 66.81 106 ALA A O 1
ATOM 800 N N . THR A 1 107 ? -1.112 -8.748 1.601 1.00 69.75 107 THR A N 1
ATOM 801 C CA . THR A 1 107 ? 0.245 -9.074 1.144 1.00 69.75 107 THR A CA 1
ATOM 802 C C . THR A 1 107 ? 0.320 -9.376 -0.350 1.00 69.75 107 THR A C 1
ATOM 804 O O . THR A 1 107 ? 1.365 -9.145 -0.938 1.00 69.75 107 THR A O 1
ATOM 807 N N . LEU A 1 108 ? -0.751 -9.855 -0.991 1.00 65.88 108 LEU A N 1
ATOM 808 C CA . LEU A 1 108 ? -0.800 -10.097 -2.438 1.00 65.88 108 LEU A CA 1
ATOM 809 C C . LEU A 1 108 ? -1.087 -8.824 -3.237 1.00 65.88 108 LEU A C 1
ATOM 811 O O . LEU A 1 108 ? -0.587 -8.697 -4.347 1.00 65.88 108 LEU A O 1
ATOM 815 N N . LEU A 1 109 ? -1.846 -7.864 -2.701 1.00 63.41 109 LEU A N 1
ATOM 816 C CA . LEU A 1 109 ? -2.176 -6.638 -3.440 1.00 63.41 109 LEU A CA 1
ATOM 817 C C . LEU A 1 109 ? -0.989 -5.669 -3.570 1.00 63.41 109 LEU A C 1
ATOM 819 O O . LEU A 1 109 ? -0.854 -5.024 -4.607 1.00 63.41 109 LEU A O 1
ATOM 823 N N . ALA A 1 110 ? -0.095 -5.610 -2.580 1.00 63.94 110 ALA A N 1
ATOM 824 C CA . ALA A 1 110 ? 1.113 -4.778 -2.636 1.00 63.94 110 ALA A CA 1
ATOM 825 C C . ALA A 1 110 ? 2.103 -5.164 -3.770 1.00 63.94 110 ALA A C 1
ATOM 827 O O . ALA A 1 110 ? 2.522 -4.285 -4.525 1.00 63.94 110 ALA A O 1
ATOM 828 N N . PRO A 1 111 ? 2.459 -6.447 -3.978 1.00 61.84 111 PRO A N 1
ATOM 829 C CA . PRO A 1 111 ? 3.355 -6.857 -5.052 1.00 61.84 111 PRO A CA 1
ATOM 830 C C . PRO A 1 111 ? 2.678 -6.933 -6.421 1.00 61.84 111 PRO A C 1
ATOM 832 O O . PRO A 1 111 ? 3.392 -6.986 -7.412 1.00 61.84 111 PRO A O 1
ATOM 835 N N . VAL A 1 112 ? 1.345 -6.905 -6.540 1.00 63.81 112 VAL A N 1
ATOM 836 C CA . VAL A 1 112 ? 0.668 -6.927 -7.857 1.00 63.81 112 VAL A CA 1
ATOM 837 C C . VAL A 1 112 ? 1.016 -5.696 -8.704 1.00 63.81 112 VAL A C 1
ATOM 839 O O . VAL A 1 112 ? 1.123 -5.804 -9.929 1.00 63.81 112 VAL A O 1
ATOM 842 N N . ALA A 1 113 ? 1.274 -4.547 -8.071 1.00 63.62 113 ALA A N 1
ATOM 843 C CA . ALA A 1 113 ? 1.762 -3.353 -8.762 1.00 63.62 113 ALA A CA 1
ATOM 844 C C . ALA A 1 113 ? 3.182 -3.557 -9.327 1.00 63.62 113 ALA A C 1
ATOM 846 O O . ALA A 1 113 ? 3.423 -3.301 -10.507 1.00 63.62 113 ALA A O 1
ATOM 847 N N . LEU A 1 114 ? 4.092 -4.119 -8.521 1.00 64.81 114 LEU A N 1
ATOM 848 C CA . LEU A 1 114 ? 5.448 -4.482 -8.953 1.00 64.81 114 LEU A CA 1
ATOM 849 C C . LEU A 1 114 ? 5.420 -5.571 -10.030 1.00 64.81 114 LEU A C 1
ATOM 851 O O . LEU A 1 114 ? 6.152 -5.501 -11.013 1.00 64.81 114 LEU A O 1
ATOM 855 N N . PHE A 1 115 ? 4.533 -6.553 -9.892 1.00 71.38 115 PHE A N 1
ATOM 856 C CA . PHE A 1 115 ? 4.386 -7.640 -10.845 1.00 71.38 115 PHE A CA 1
ATOM 857 C C . PHE A 1 115 ? 3.999 -7.099 -12.217 1.00 71.38 115 PHE A C 1
ATOM 859 O O . PHE A 1 115 ? 4.633 -7.459 -13.193 1.00 71.38 115 PHE A O 1
ATOM 866 N N . ARG A 1 116 ? 3.055 -6.154 -12.326 1.00 71.19 116 ARG A N 1
ATOM 867 C CA . ARG A 1 116 ? 2.773 -5.507 -13.622 1.00 71.19 116 ARG A CA 1
ATOM 868 C C . ARG A 1 116 ? 3.962 -4.716 -14.163 1.00 71.19 116 ARG A C 1
ATOM 870 O O . ARG A 1 116 ? 4.214 -4.776 -15.362 1.00 71.19 116 ARG A O 1
ATOM 877 N N . GLN A 1 117 ? 4.692 -4.013 -13.302 1.00 79.88 117 GLN A N 1
ATOM 878 C CA . GLN A 1 117 ? 5.802 -3.161 -13.725 1.00 79.88 117 GLN A CA 1
ATOM 879 C C . GLN A 1 117 ? 7.026 -3.948 -14.214 1.00 79.88 117 GLN A C 1
ATOM 881 O O . GLN A 1 117 ? 7.707 -3.483 -15.122 1.00 79.88 117 GLN A O 1
ATOM 886 N N . TYR A 1 118 ? 7.277 -5.146 -13.676 1.00 83.44 118 TYR A N 1
ATOM 887 C CA . TYR A 1 118 ? 8.414 -5.987 -14.071 1.00 83.44 118 TYR A CA 1
ATOM 888 C C . TYR A 1 118 ? 8.030 -7.164 -14.976 1.00 83.44 118 TYR A C 1
ATOM 890 O O . TYR A 1 118 ? 8.791 -7.512 -15.874 1.00 83.44 118 TYR A O 1
ATOM 898 N N . LEU A 1 119 ? 6.848 -7.762 -14.822 1.00 84.88 119 LEU A N 1
ATOM 899 C CA . LEU A 1 119 ? 6.441 -8.907 -15.640 1.00 84.88 119 LEU A CA 1
ATOM 900 C C . LEU A 1 119 ? 6.126 -8.508 -17.084 1.00 84.88 119 LEU A C 1
ATOM 902 O O . LEU A 1 119 ? 6.476 -9.253 -17.993 1.00 84.88 119 LEU A O 1
ATOM 906 N N . LEU A 1 120 ? 5.509 -7.343 -17.316 1.00 85.69 120 LEU A N 1
ATOM 907 C CA . LEU A 1 120 ? 5.254 -6.855 -18.676 1.00 85.69 120 LEU A CA 1
ATOM 908 C C . LEU A 1 120 ? 6.543 -6.663 -19.495 1.00 85.69 120 LEU A C 1
ATOM 910 O O . LEU A 1 120 ? 6.604 -7.214 -20.595 1.00 85.69 120 LEU A O 1
ATOM 914 N N . PRO A 1 121 ? 7.587 -5.959 -19.009 1.00 90.38 121 PRO A N 1
ATOM 915 C CA . PRO A 1 121 ? 8.828 -5.834 -19.770 1.00 90.38 121 PRO A CA 1
ATOM 916 C C . PRO A 1 121 ? 9.573 -7.166 -19.912 1.00 90.38 121 PRO A C 1
ATOM 918 O O . PRO A 1 121 ? 10.140 -7.419 -20.973 1.00 90.38 121 PRO A O 1
ATOM 921 N N . ILE A 1 122 ? 9.535 -8.047 -18.903 1.00 91.81 122 ILE A N 1
ATOM 922 C CA . ILE A 1 122 ? 10.146 -9.383 -18.995 1.00 91.81 122 ILE A CA 1
ATOM 923 C C . ILE A 1 122 ? 9.451 -10.232 -20.067 1.00 91.81 122 ILE A C 1
ATOM 925 O O . ILE A 1 122 ? 10.129 -10.835 -20.898 1.00 91.81 122 ILE A O 1
ATOM 929 N N . LEU A 1 123 ? 8.113 -10.259 -20.093 1.00 92.88 123 LEU A N 1
ATOM 930 C CA . LEU A 1 123 ? 7.361 -10.969 -21.129 1.00 92.88 123 LEU A CA 1
ATOM 931 C C . LEU A 1 123 ? 7.615 -10.371 -22.511 1.00 92.88 123 LEU A C 1
ATOM 933 O O . LEU A 1 123 ? 7.858 -11.122 -23.450 1.00 92.88 123 LEU A O 1
ATOM 937 N N . ALA A 1 124 ? 7.613 -9.044 -22.641 1.00 93.88 124 ALA A N 1
ATOM 938 C CA . ALA A 1 124 ? 7.918 -8.384 -23.906 1.00 93.88 124 ALA A CA 1
ATOM 939 C C . ALA A 1 124 ? 9.307 -8.794 -24.422 1.00 93.88 124 ALA A C 1
ATOM 941 O O . ALA A 1 124 ? 9.436 -9.246 -25.559 1.00 93.88 124 ALA A O 1
ATOM 942 N N . PHE A 1 125 ? 10.334 -8.743 -23.571 1.00 95.56 125 PHE A N 1
ATOM 943 C CA . PHE A 1 125 ? 11.680 -9.181 -23.934 1.00 95.56 125 PHE A CA 1
ATOM 944 C C . PHE A 1 125 ? 11.718 -10.659 -24.342 1.00 95.56 125 PHE A C 1
ATOM 946 O O . PHE A 1 125 ? 12.250 -10.996 -25.399 1.00 95.56 125 PHE A O 1
ATOM 953 N N . ALA A 1 126 ? 11.099 -11.538 -23.551 1.00 95.44 126 ALA A N 1
ATOM 954 C CA . ALA A 1 126 ? 11.036 -12.965 -23.848 1.00 95.44 126 ALA A CA 1
ATOM 955 C C . ALA A 1 126 ? 10.358 -13.242 -25.199 1.00 95.44 126 ALA A C 1
ATOM 957 O O . ALA A 1 126 ? 10.866 -14.039 -25.984 1.00 95.44 126 ALA A O 1
ATOM 958 N N . THR A 1 127 ? 9.254 -12.552 -25.511 1.00 95.94 127 THR A N 1
ATOM 959 C CA . THR A 1 127 ? 8.571 -12.709 -26.804 1.00 95.94 127 THR A CA 1
ATOM 960 C C . THR A 1 127 ? 9.457 -12.302 -27.977 1.00 95.94 127 THR A C 1
ATOM 962 O O . THR A 1 127 ? 9.528 -13.039 -28.957 1.00 95.94 127 THR A O 1
ATOM 965 N N . VAL A 1 128 ? 10.192 -11.191 -27.867 1.00 96.81 128 VAL A N 1
ATOM 966 C CA . VAL A 1 128 ? 11.126 -10.749 -28.914 1.00 96.81 128 VAL A CA 1
ATOM 967 C C . VAL A 1 128 ? 12.230 -11.782 -29.122 1.00 96.81 128 VAL A C 1
ATOM 969 O O . VAL A 1 128 ? 12.507 -12.154 -30.259 1.00 96.81 128 VAL A O 1
ATOM 972 N N . VAL A 1 129 ? 12.823 -12.298 -28.042 1.00 96.75 129 VAL A N 1
ATOM 973 C CA . VAL A 1 129 ? 13.870 -13.328 -28.121 1.00 96.75 129 VAL A CA 1
ATOM 974 C C . VAL A 1 129 ? 13.354 -14.595 -28.802 1.00 96.75 129 VAL A C 1
ATOM 976 O O . VAL A 1 129 ? 14.023 -15.123 -29.686 1.00 96.75 129 VAL A O 1
ATOM 979 N N . VAL A 1 130 ? 12.155 -15.064 -28.446 1.00 97.12 130 VAL A N 1
ATOM 980 C CA . VAL A 1 130 ? 11.538 -16.241 -29.078 1.00 97.12 130 VAL A CA 1
ATOM 981 C C . VAL A 1 130 ? 11.307 -16.012 -30.571 1.00 97.12 130 VAL A C 1
ATOM 983 O O . VAL A 1 130 ? 11.636 -16.883 -31.372 1.00 97.12 130 VAL A O 1
ATOM 986 N N . VAL A 1 131 ? 10.795 -14.842 -30.963 1.00 97.00 131 VAL A N 1
ATOM 987 C CA . VAL A 1 131 ? 10.584 -14.497 -32.379 1.00 97.00 131 VAL A CA 1
ATOM 988 C C . VAL A 1 131 ? 11.908 -14.470 -33.143 1.00 97.00 131 VAL A C 1
ATOM 990 O O . VAL A 1 131 ? 11.989 -15.016 -34.239 1.00 97.00 131 VAL A O 1
ATOM 993 N N . VAL A 1 132 ? 12.959 -13.884 -32.566 1.00 97.19 132 VAL A N 1
ATOM 994 C CA . VAL A 1 132 ? 14.293 -13.849 -33.184 1.00 97.19 132 VAL A CA 1
ATOM 995 C C . VAL A 1 132 ? 14.855 -15.259 -33.361 1.00 97.19 132 VAL A C 1
ATOM 997 O O . VAL A 1 132 ? 15.336 -15.584 -34.441 1.00 97.19 132 VAL A O 1
ATOM 1000 N N . LEU A 1 133 ? 14.763 -16.113 -32.339 1.00 96.75 133 LEU A N 1
ATOM 1001 C CA . LEU A 1 133 ? 15.211 -17.507 -32.425 1.00 96.75 133 LEU A CA 1
ATOM 1002 C C . LEU A 1 133 ? 14.429 -18.307 -33.473 1.00 96.75 133 LEU A C 1
ATOM 1004 O O . LEU A 1 133 ? 15.016 -19.135 -34.165 1.00 96.75 133 LEU A O 1
ATOM 1008 N N . TRP A 1 134 ? 13.128 -18.044 -33.608 1.00 96.06 134 TRP A N 1
ATOM 1009 C CA . TRP A 1 134 ? 12.286 -18.676 -34.619 1.00 96.06 134 TRP A CA 1
ATOM 1010 C C . TRP A 1 134 ? 12.662 -18.250 -36.041 1.00 96.06 134 TRP A C 1
ATOM 1012 O O . TRP A 1 134 ? 12.693 -19.087 -36.929 1.00 96.06 134 TRP A O 1
ATOM 1022 N N . LEU A 1 135 ? 13.002 -16.975 -36.254 1.00 94.75 135 LEU A N 1
ATOM 1023 C CA . LEU A 1 135 ? 13.470 -16.473 -37.553 1.00 94.75 135 LEU A CA 1
ATOM 1024 C C . LEU A 1 135 ? 14.877 -16.964 -37.933 1.00 94.75 135 LEU A C 1
ATOM 1026 O O . LEU A 1 135 ? 15.250 -16.889 -39.101 1.00 94.75 135 LEU A O 1
ATOM 1030 N N . LEU A 1 136 ? 15.667 -17.403 -36.950 1.00 92.81 136 LEU A N 1
ATOM 1031 C CA . LEU A 1 136 ? 17.022 -17.928 -37.137 1.00 92.81 136 LEU A CA 1
ATOM 1032 C C . LEU A 1 136 ? 17.073 -19.458 -37.298 1.00 92.81 136 LEU A C 1
ATOM 1034 O O . LEU A 1 136 ? 18.139 -19.970 -37.642 1.00 92.81 136 LEU A O 1
ATOM 1038 N N . SER A 1 137 ? 15.976 -20.172 -37.015 1.00 88.25 137 SER A N 1
ATOM 1039 C CA . SER A 1 137 ? 15.837 -21.621 -37.254 1.00 88.25 137 SER A CA 1
ATOM 1040 C C . SER A 1 137 ? 15.319 -21.902 -38.658 1.00 88.25 137 SER A C 1
ATOM 1042 O O . SER A 1 137 ? 15.774 -22.910 -39.240 1.00 88.25 137 SER A O 1
#

pLDDT: mean 70.44, std 17.45, range [37.34, 97.19]

Secondary structure (DSSP, 8-state):
-EEEETTT--EESS--SS-TTT----EEEE-HHHHHTT---SPPP--TT--------------PPPPBPTTS-B----------------TTHHHHHHHHHHHHHHHHHHHHHHHHHHHHHHHHHHHHHHHHHHHH-

Foldseek 3Di:
DWKADPPPRDIDPDQDCADPVPRDRDIDDDDPVVVVVPPPPDPPDPDPPDPPPDDDDPDPPPPPDFDADPVRDGDDPPPDPDDDDDDPDPPDDPVVVVVVVVVVVVVVVVCVVVCVVPVVVVVVVVVVVVVVVVVVD

Mean predicted aligned error: 22.6 Å

Solvent-accessible surface area (backbone atoms only — not comparable to full-atom values): 9084 Å² total; per-residue (Å²): 113,33,24,29,32,77,86,79,65,54,76,31,81,52,86,64,79,52,36,91,89,76,69,46,67,55,70,44,84,42,61,74,76,67,56,62,77,73,64,84,77,68,81,77,76,81,69,93,83,71,87,72,90,71,75,89,70,76,80,77,84,73,78,72,78,78,64,63,44,98,88,71,49,69,69,79,79,81,82,74,85,76,82,87,83,77,89,73,87,69,78,70,59,59,69,52,47,52,53,51,48,56,50,50,53,56,63,52,56,64,50,50,58,53,45,56,68,50,48,51,60,50,49,53,50,51,52,53,53,52,52,53,53,60,77,72,106

Radius of gyration: 28.99 Å; Cα contacts (8 Å, |Δi|>4): 72; chains: 1; bounding box: 62×58×76 Å

Organism: NCBI:txid2950533